Protein AF-A0A925GWL1-F1 (afdb_monomer_lite)

Sequence (137 aa):
IVIPLPPVVQLLWQMILLFAGGFLAVYLYNRRTKAAATLRAGAALGWMVGFFCFLIMLVLFTVSVVAMAAGDGLQASFREMIAMRGNAEVTQQLGAWLESPAGVASLLFLMLVTSFFMLTLLPAIGGALAAKVLEKD

Structure (mmCIF, N/CA/C/O backbone):
data_AF-A0A925GWL1-F1
#
_entry.id   AF-A0A925GWL1-F1
#
loop_
_atom_site.group_PDB
_atom_site.id
_atom_site.type_symbol
_atom_site.label_atom_id
_atom_site.label_alt_id
_atom_site.label_comp_id
_atom_site.label_asym_id
_atom_site.label_entity_id
_atom_site.label_seq_id
_atom_site.pdbx_PDB_ins_code
_atom_site.Cartn_x
_atom_site.Cartn_y
_atom_site.Cartn_z
_atom_site.occupancy
_atom_site.B_iso_or_equiv
_atom_site.auth_seq_id
_atom_site.auth_comp_id
_atom_site.auth_asym_id
_atom_site.auth_atom_id
_atom_site.pdbx_PDB_model_num
ATOM 1 N N . ILE A 1 1 ? -14.007 -2.580 -12.864 1.00 43.41 1 ILE A N 1
ATOM 2 C CA . ILE A 1 1 ? -14.665 -1.424 -13.519 1.00 43.41 1 ILE A CA 1
ATOM 3 C C . ILE A 1 1 ? -13.718 -0.246 -13.367 1.00 43.41 1 ILE A C 1
ATOM 5 O O . ILE A 1 1 ? -13.603 0.298 -12.276 1.00 43.41 1 ILE A O 1
ATOM 9 N N . VAL A 1 2 ? -12.941 0.047 -14.409 1.00 45.50 2 VAL A N 1
ATOM 10 C CA . VAL A 1 2 ? -12.049 1.210 -14.427 1.00 45.50 2 VAL A CA 1
ATOM 11 C C . VAL A 1 2 ? -12.900 2.361 -14.936 1.00 45.50 2 VAL A C 1
ATOM 13 O O . VAL A 1 2 ? -13.161 2.464 -16.129 1.00 45.50 2 VAL A O 1
ATOM 16 N N . ILE A 1 3 ? -13.447 3.151 -14.017 1.00 55.31 3 ILE A N 1
ATOM 17 C CA . ILE A 1 3 ? -14.094 4.408 -14.389 1.00 55.31 3 ILE A CA 1
ATOM 18 C C . ILE A 1 3 ? -12.952 5.321 -14.857 1.00 55.31 3 ILE A C 1
ATOM 20 O O . ILE A 1 3 ? -11.973 5.432 -14.113 1.00 55.31 3 ILE A O 1
ATOM 24 N N . PRO A 1 4 ? -13.017 5.927 -16.057 1.00 62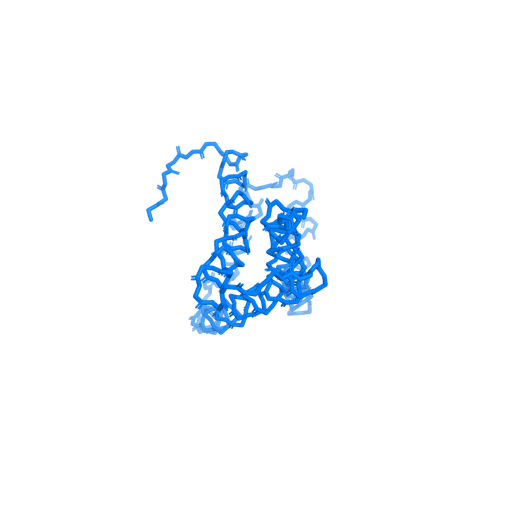.41 4 PRO A N 1
ATOM 25 C CA . PRO A 1 4 ? -11.991 6.845 -16.541 1.00 62.41 4 PRO A CA 1
ATOM 26 C C . PRO A 1 4 ? -12.075 8.149 -15.740 1.00 62.41 4 PRO A C 1
ATOM 28 O O . PRO A 1 4 ? -12.652 9.144 -16.166 1.00 62.41 4 PRO A O 1
ATOM 31 N N . LEU A 1 5 ? -11.568 8.101 -14.513 1.00 62.81 5 LEU A N 1
ATOM 32 C CA . LEU A 1 5 ? -11.439 9.233 -13.615 1.00 62.81 5 LEU A CA 1
ATOM 33 C C . LEU A 1 5 ? -10.034 9.824 -13.770 1.00 62.81 5 LEU A C 1
ATOM 35 O O . LEU A 1 5 ? -9.094 9.089 -14.084 1.00 62.81 5 LEU A O 1
ATOM 39 N N . PRO A 1 6 ? -9.862 11.131 -13.514 1.00 73.19 6 PRO A N 1
ATOM 40 C CA . PRO A 1 6 ? -8.540 11.735 -13.436 1.00 73.19 6 PRO A CA 1
ATOM 41 C C . PRO A 1 6 ? -7.630 10.906 -12.507 1.00 73.19 6 PRO A C 1
ATOM 43 O O . PRO A 1 6 ? -8.106 10.468 -11.454 1.00 73.19 6 PRO A O 1
ATOM 46 N N . PRO A 1 7 ? -6.335 10.709 -12.828 1.00 67.94 7 PRO A N 1
ATOM 47 C CA . PRO A 1 7 ? -5.435 9.824 -12.072 1.00 67.94 7 PRO A CA 1
ATOM 48 C C . PRO A 1 7 ? -5.401 10.113 -10.564 1.00 67.94 7 PRO A C 1
ATOM 50 O O . PRO A 1 7 ? -5.290 9.203 -9.744 1.00 67.94 7 PRO A O 1
ATOM 53 N N . VAL A 1 8 ? -5.565 11.387 -10.196 1.00 70.94 8 VAL A N 1
ATOM 54 C CA . VAL A 1 8 ? -5.658 11.850 -8.805 1.00 70.94 8 VAL A CA 1
ATOM 55 C C . VAL A 1 8 ? -6.901 11.293 -8.107 1.00 70.94 8 VAL A C 1
ATOM 57 O O . VAL A 1 8 ? -6.819 10.800 -6.987 1.00 70.94 8 VAL A O 1
ATOM 60 N N . VAL A 1 9 ? -8.055 11.314 -8.775 1.00 76.75 9 VAL A N 1
ATOM 61 C CA . VAL A 1 9 ? -9.320 10.814 -8.223 1.00 76.75 9 VAL A CA 1
ATOM 62 C C . VAL A 1 9 ? -9.285 9.291 -8.086 1.00 76.75 9 VAL A C 1
ATOM 64 O O . VAL A 1 9 ? -9.783 8.757 -7.099 1.00 76.75 9 VAL A O 1
ATOM 67 N N . GLN A 1 10 ? -8.643 8.585 -9.020 1.00 71.06 10 GLN A N 1
ATOM 68 C CA . GLN A 1 10 ? -8.461 7.134 -8.928 1.00 71.06 10 GLN A CA 1
ATOM 69 C C . GLN A 1 10 ? -7.587 6.738 -7.730 1.00 71.06 10 GLN A C 1
ATOM 71 O O . GLN A 1 10 ? -7.931 5.800 -7.009 1.00 71.06 10 GLN A O 1
ATOM 76 N N . LEU A 1 11 ? -6.492 7.468 -7.491 1.00 71.69 11 LEU A N 1
ATOM 77 C CA . LEU A 1 11 ? -5.627 7.248 -6.332 1.00 71.69 11 LEU A CA 1
ATOM 78 C C . LEU A 1 11 ? -6.399 7.467 -5.024 1.00 71.69 11 LEU A C 1
ATOM 80 O O . LEU A 1 11 ? -6.391 6.605 -4.147 1.00 71.69 11 LEU A O 1
ATOM 84 N N . LEU A 1 12 ? -7.124 8.585 -4.918 1.00 77.19 12 LEU A N 1
ATOM 85 C CA . LEU A 1 12 ? -7.941 8.899 -3.743 1.00 77.19 12 LEU A CA 1
ATOM 86 C C . LEU A 1 12 ? -9.022 7.841 -3.503 1.00 77.19 12 LEU A C 1
ATOM 88 O O . LEU A 1 12 ? -9.216 7.405 -2.372 1.00 77.19 12 LEU A O 1
ATOM 92 N N . TRP A 1 13 ? -9.683 7.372 -4.562 1.00 77.38 13 TRP A N 1
ATOM 93 C CA . TRP A 1 13 ? -10.694 6.322 -4.473 1.00 77.38 13 TRP A CA 1
ATOM 94 C C . TRP A 1 13 ? -10.123 5.003 -3.940 1.00 77.38 13 TRP A C 1
ATOM 96 O O . TRP A 1 13 ? -10.717 4.378 -3.061 1.00 77.38 13 TRP A O 1
ATOM 106 N N . GLN A 1 14 ? -8.947 4.592 -4.423 1.00 73.94 14 GLN A N 1
ATOM 107 C CA . GLN A 1 14 ? -8.261 3.398 -3.922 1.00 73.94 14 GLN A CA 1
ATOM 108 C C . GLN A 1 14 ? -7.888 3.542 -2.446 1.00 73.94 14 GLN A C 1
ATOM 110 O O . GLN A 1 14 ? -8.151 2.628 -1.665 1.00 73.94 14 GLN A O 1
ATOM 115 N N . MET A 1 15 ? -7.345 4.694 -2.043 1.00 74.31 15 MET A N 1
ATOM 116 C CA . MET A 1 15 ? -7.027 4.956 -0.638 1.00 74.31 15 MET A CA 1
ATOM 117 C C . MET A 1 15 ? -8.278 4.883 0.243 1.00 74.31 15 MET A C 1
ATOM 119 O O . MET A 1 15 ? -8.246 4.227 1.282 1.00 74.31 15 MET A O 1
ATOM 123 N N . ILE A 1 16 ? -9.395 5.479 -0.189 1.00 78.19 16 ILE A N 1
ATOM 124 C CA . ILE A 1 16 ? -10.671 5.431 0.538 1.00 78.19 16 ILE A CA 1
ATOM 125 C C . ILE A 1 16 ? -11.166 3.990 0.687 1.00 78.19 16 ILE A C 1
ATOM 127 O O . ILE A 1 16 ? -11.564 3.604 1.782 1.00 78.19 16 ILE A O 1
ATOM 131 N N . LEU A 1 17 ? -11.114 3.174 -0.370 1.00 77.75 17 LEU A N 1
ATOM 132 C CA . LEU A 1 17 ? -11.534 1.770 -0.305 1.00 77.75 17 LEU A CA 1
ATOM 133 C C . LEU A 1 17 ? -10.667 0.938 0.645 1.00 77.75 17 LEU A C 1
ATOM 135 O O . LEU A 1 17 ? -11.192 0.102 1.376 1.00 77.75 17 LEU A O 1
ATOM 139 N N . LEU A 1 18 ? -9.357 1.175 0.666 1.00 71.75 18 LEU A N 1
ATOM 140 C CA . LEU A 1 18 ? -8.423 0.514 1.581 1.00 71.75 18 LEU A CA 1
ATOM 141 C C . LEU A 1 18 ? -8.692 0.888 3.042 1.00 71.75 18 LEU A C 1
ATOM 143 O O . LEU A 1 18 ? -8.776 0.009 3.904 1.00 71.75 18 LEU A O 1
ATOM 147 N N . PHE A 1 19 ? -8.911 2.175 3.307 1.00 72.50 19 PHE A N 1
ATOM 148 C CA . PHE A 1 19 ? -9.349 2.658 4.616 1.00 72.50 19 PHE A CA 1
ATOM 149 C C . PHE A 1 19 ? -10.693 2.049 5.030 1.00 72.50 19 PHE A C 1
ATOM 151 O O . PHE A 1 19 ? -10.827 1.527 6.139 1.00 72.50 19 PHE A O 1
ATOM 158 N N . ALA A 1 20 ? -11.677 2.072 4.129 1.00 73.62 20 ALA A N 1
ATOM 159 C CA . ALA A 1 20 ? -13.006 1.525 4.361 1.00 73.62 20 ALA A CA 1
ATOM 160 C C . ALA A 1 20 ? -12.968 0.009 4.590 1.00 73.62 20 ALA A C 1
ATOM 162 O O . ALA A 1 20 ? -13.711 -0.486 5.428 1.00 73.62 20 ALA A O 1
ATOM 163 N N . GLY A 1 21 ? -12.083 -0.726 3.912 1.00 74.00 21 GLY A N 1
ATOM 164 C CA . GLY A 1 21 ? -11.900 -2.166 4.104 1.00 74.00 21 GLY A CA 1
ATOM 165 C C . GLY A 1 21 ? -11.438 -2.514 5.519 1.00 74.00 21 GLY A C 1
ATOM 166 O O . GLY A 1 21 ? -12.034 -3.376 6.166 1.00 74.00 21 GLY A O 1
ATOM 167 N N . GLY A 1 22 ? -10.436 -1.792 6.036 1.00 69.50 22 GLY A N 1
ATOM 168 C CA . GLY A 1 22 ? -9.996 -1.927 7.429 1.00 69.50 22 GLY A CA 1
ATOM 169 C C . GLY A 1 22 ? -11.097 -1.560 8.428 1.00 69.50 22 GLY A C 1
ATOM 170 O O . GLY A 1 22 ? -11.314 -2.273 9.410 1.00 69.50 22 GLY A O 1
ATOM 171 N N . PHE A 1 23 ? -11.853 -0.497 8.140 1.00 73.94 23 PHE A N 1
ATOM 172 C CA . PHE A 1 23 ? -12.961 -0.049 8.984 1.00 73.94 23 PHE A CA 1
ATOM 173 C C . PHE A 1 23 ? -14.114 -1.066 9.030 1.00 73.94 23 PHE A C 1
ATOM 175 O O . PHE A 1 23 ? -14.610 -1.420 10.102 1.00 73.94 23 PHE A O 1
ATOM 182 N N . LEU A 1 24 ? -14.527 -1.577 7.868 1.00 73.94 24 LEU A N 1
ATOM 183 C CA . LEU A 1 24 ? -15.638 -2.515 7.727 1.00 73.94 24 LEU A CA 1
ATOM 184 C C . LEU A 1 24 ? -15.334 -3.856 8.404 1.00 73.94 24 LEU A C 1
ATOM 186 O O . LEU A 1 24 ? -16.227 -4.455 9.004 1.00 73.94 24 LEU A O 1
ATOM 190 N N . ALA A 1 25 ? -14.081 -4.314 8.342 1.00 73.12 25 ALA A N 1
ATOM 191 C CA . ALA A 1 25 ? -13.647 -5.539 9.004 1.00 73.12 25 ALA A CA 1
ATOM 192 C C . ALA A 1 25 ? -13.844 -5.466 10.524 1.00 73.12 25 ALA A C 1
ATOM 194 O O . ALA A 1 25 ? -14.424 -6.374 11.122 1.00 73.12 25 ALA A O 1
ATOM 195 N N . VAL A 1 26 ? -13.434 -4.356 11.143 1.00 66.81 26 VAL A N 1
ATOM 196 C CA . VAL A 1 26 ? -13.613 -4.135 12.584 1.00 66.81 26 VAL A CA 1
ATOM 197 C C . VAL A 1 26 ? -15.082 -3.900 12.931 1.00 66.81 26 VAL A C 1
ATOM 199 O O . VAL A 1 26 ? -15.558 -4.448 13.922 1.00 66.81 26 VAL A O 1
ATOM 202 N N . TYR A 1 27 ? -15.838 -3.183 12.095 1.00 70.19 27 TYR A N 1
ATOM 203 C CA . TYR A 1 27 ? -17.285 -3.016 12.266 1.00 70.19 27 TYR A CA 1
ATOM 204 C C . TYR A 1 27 ? -18.037 -4.356 12.272 1.00 70.19 27 TYR A C 1
ATOM 206 O O . TYR A 1 27 ? -18.865 -4.611 13.150 1.00 70.19 27 TYR A O 1
ATOM 214 N N . LEU A 1 28 ? -17.732 -5.245 11.322 1.00 71.06 28 LEU A N 1
ATOM 215 C CA . LEU A 1 28 ? -18.328 -6.580 11.247 1.00 71.06 28 LEU A CA 1
ATOM 216 C C . LEU A 1 28 ? -17.893 -7.474 12.410 1.00 71.06 28 LEU A C 1
ATOM 218 O O . LEU A 1 28 ? -18.729 -8.216 12.929 1.00 71.06 28 LEU A O 1
ATOM 222 N N . TYR A 1 29 ? -16.629 -7.379 12.838 1.00 69.31 29 TYR A N 1
ATOM 223 C CA . TYR A 1 29 ? -16.134 -8.077 14.023 1.00 69.31 29 TYR A CA 1
ATOM 224 C C . TYR A 1 29 ? -16.933 -7.653 15.259 1.00 69.31 29 TYR A C 1
ATOM 226 O O . TYR A 1 29 ? -17.616 -8.483 15.852 1.00 69.31 29 TYR A O 1
ATOM 234 N N . ASN A 1 30 ? -16.988 -6.353 15.561 1.00 67.25 30 ASN A N 1
ATOM 235 C CA . ASN A 1 30 ? -17.715 -5.809 16.713 1.00 67.25 30 ASN A CA 1
ATOM 236 C C . ASN A 1 30 ? -19.207 -6.192 16.702 1.00 67.25 30 ASN A C 1
ATOM 238 O O . ASN A 1 30 ? -19.779 -6.571 17.726 1.00 67.25 30 ASN A O 1
ATOM 242 N N . ARG A 1 31 ? -19.844 -6.172 15.521 1.00 68.81 31 ARG A N 1
ATOM 243 C CA . ARG A 1 31 ? -21.249 -6.575 15.356 1.00 68.81 31 ARG A CA 1
ATOM 244 C C . ARG A 1 31 ? -21.489 -8.058 15.662 1.00 68.81 31 ARG A C 1
ATOM 246 O O . ARG A 1 31 ? -22.574 -8.404 16.125 1.00 68.81 31 ARG A O 1
ATOM 253 N N . ARG A 1 32 ? -20.522 -8.936 15.377 1.00 67.69 32 ARG A N 1
ATOM 254 C CA . ARG A 1 32 ? -20.639 -10.392 15.576 1.00 67.69 32 ARG A CA 1
ATOM 255 C C . ARG A 1 32 ? -20.289 -10.815 17.002 1.00 67.69 32 ARG A C 1
ATOM 257 O O . ARG A 1 32 ? -21.005 -11.645 17.553 1.00 67.69 32 ARG A O 1
ATOM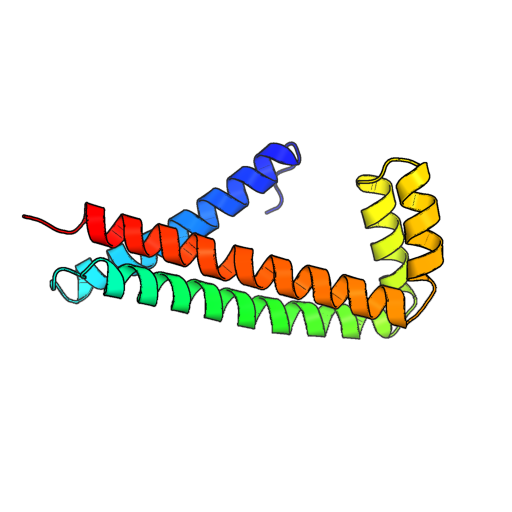 264 N N . THR A 1 33 ? -19.235 -10.263 17.598 1.00 64.75 33 THR A N 1
ATOM 265 C CA . THR A 1 33 ? -18.753 -10.668 18.933 1.00 64.75 33 THR A CA 1
ATOM 266 C C . THR A 1 33 ? -19.332 -9.848 20.083 1.00 64.75 33 THR A C 1
ATOM 268 O O . THR A 1 33 ? -19.219 -10.289 21.222 1.00 64.75 33 THR A O 1
ATOM 271 N N . LYS A 1 34 ? -19.971 -8.694 19.824 1.00 62.75 34 LYS A N 1
ATOM 272 C CA . LYS A 1 34 ? -20.521 -7.768 20.843 1.00 62.75 34 LYS A CA 1
ATOM 273 C C . LYS A 1 34 ? -19.513 -7.320 21.920 1.00 62.75 34 LYS A C 1
ATOM 275 O O . LYS A 1 34 ? -19.920 -6.756 22.931 1.00 62.75 34 LYS A O 1
ATOM 280 N N . ALA A 1 35 ? -18.222 -7.572 21.722 1.00 57.94 35 ALA A N 1
ATOM 281 C CA . ALA A 1 35 ? -17.159 -7.228 22.653 1.00 57.94 35 ALA A CA 1
ATOM 282 C C . ALA A 1 35 ? -16.432 -5.994 22.125 1.00 57.94 35 ALA A C 1
ATOM 284 O O . ALA A 1 35 ? -15.920 -6.046 21.008 1.00 57.94 35 ALA A O 1
ATOM 285 N N . ALA A 1 36 ? -16.385 -4.921 22.921 1.00 59.25 36 ALA A N 1
ATOM 286 C CA . ALA A 1 36 ? -15.711 -3.680 22.555 1.00 59.25 36 ALA A CA 1
ATOM 287 C C . ALA A 1 36 ? -14.255 -3.974 22.162 1.00 59.25 36 ALA A C 1
ATOM 289 O O . ALA A 1 36 ? -13.428 -4.379 22.983 1.00 59.25 36 ALA A O 1
ATOM 290 N N . ALA A 1 37 ? -13.959 -3.849 20.870 1.00 60.72 37 ALA A N 1
ATOM 291 C CA . ALA A 1 37 ? -12.615 -4.046 20.364 1.00 60.72 37 ALA A CA 1
ATOM 292 C C . ALA A 1 37 ? -11.740 -2.874 20.820 1.00 60.72 37 ALA A C 1
ATOM 294 O O . ALA A 1 37 ? -11.951 -1.744 20.392 1.00 60.72 37 ALA A O 1
ATOM 295 N N . THR A 1 38 ? -10.740 -3.154 21.658 1.00 73.81 38 THR A N 1
ATOM 296 C CA . THR A 1 38 ? -9.723 -2.163 22.033 1.00 73.81 38 THR A CA 1
ATOM 297 C C . THR A 1 38 ? -8.998 -1.638 20.793 1.00 73.81 38 THR A C 1
ATOM 299 O O . THR A 1 38 ? -8.845 -2.351 19.794 1.00 73.81 38 THR A O 1
ATOM 302 N N . LEU A 1 39 ? -8.473 -0.411 20.862 1.00 72.56 39 LEU A N 1
ATOM 303 C CA . LEU A 1 39 ? -7.755 0.234 19.753 1.00 72.56 39 LEU A CA 1
ATOM 304 C C . LEU A 1 39 ? -6.668 -0.664 19.127 1.00 72.56 39 LEU A C 1
ATOM 306 O O . LEU A 1 39 ? -6.534 -0.747 17.905 1.00 72.56 39 LEU A O 1
ATOM 310 N N . ARG A 1 40 ? -5.924 -1.397 19.969 1.00 74.50 40 ARG A N 1
ATOM 311 C CA . ARG A 1 40 ? -4.877 -2.341 19.546 1.00 74.50 40 ARG A CA 1
ATOM 312 C C . ARG A 1 40 ? -5.445 -3.559 18.813 1.00 74.50 40 ARG A C 1
ATOM 314 O O . ARG A 1 40 ? -4.840 -4.010 17.843 1.00 74.50 40 ARG A O 1
ATOM 321 N N . ALA A 1 41 ? -6.593 -4.080 19.247 1.00 75.88 41 ALA A N 1
ATOM 322 C CA . ALA A 1 41 ? -7.262 -5.194 18.581 1.00 75.88 41 ALA A CA 1
ATOM 323 C C . ALA A 1 41 ? -7.829 -4.777 17.213 1.00 75.88 41 ALA A C 1
ATOM 325 O O . ALA A 1 41 ? -7.674 -5.514 16.240 1.00 75.88 41 ALA A O 1
ATOM 326 N N . GLY A 1 42 ? -8.401 -3.571 17.106 1.00 75.88 42 GLY A N 1
ATOM 327 C CA . GLY A 1 42 ? -8.857 -3.006 15.831 1.00 75.88 42 GLY A CA 1
ATOM 328 C C . GLY A 1 42 ? -7.725 -2.796 14.826 1.00 75.88 42 GLY A C 1
ATOM 329 O O . GLY A 1 42 ? -7.850 -3.179 13.663 1.00 75.88 42 GLY A O 1
ATOM 330 N N . ALA A 1 43 ? -6.588 -2.261 15.281 1.00 77.44 43 ALA A N 1
ATOM 331 C CA . ALA A 1 43 ? -5.394 -2.100 14.452 1.00 77.44 43 ALA A CA 1
ATOM 332 C C . ALA A 1 43 ? -4.838 -3.449 13.959 1.00 77.44 43 ALA A C 1
ATOM 334 O O . ALA A 1 43 ? -4.505 -3.583 12.784 1.00 77.44 43 ALA A O 1
ATOM 335 N N . ALA A 1 44 ? -4.773 -4.458 14.836 1.00 80.56 44 ALA A N 1
ATOM 336 C CA . ALA A 1 44 ? -4.293 -5.795 14.485 1.00 80.56 44 ALA A CA 1
ATOM 337 C C . ALA A 1 44 ? -5.202 -6.486 13.454 1.00 80.56 44 ALA A C 1
ATOM 339 O O . ALA A 1 44 ? -4.706 -7.064 12.488 1.00 80.56 44 ALA A O 1
ATOM 340 N N . LEU A 1 45 ? -6.524 -6.377 13.620 1.00 81.06 45 LEU A N 1
ATOM 341 C CA . LEU A 1 45 ? -7.500 -6.894 12.657 1.00 81.06 45 LEU A CA 1
ATOM 342 C C . LEU A 1 45 ? -7.386 -6.188 11.301 1.00 81.06 45 LEU A C 1
AT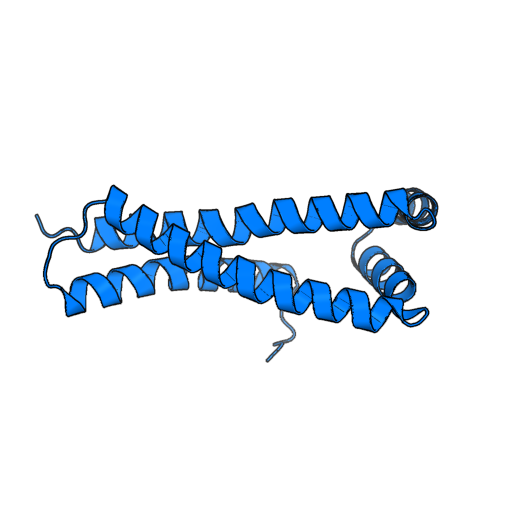OM 344 O O . LEU A 1 45 ? -7.338 -6.853 10.267 1.00 81.06 45 LEU A O 1
ATOM 348 N N . GLY A 1 46 ? -7.283 -4.855 11.298 1.00 78.94 46 GLY A N 1
ATOM 349 C CA . GLY A 1 46 ? -7.061 -4.077 10.080 1.00 78.94 46 GLY A CA 1
ATOM 350 C C . GLY A 1 46 ? -5.762 -4.466 9.368 1.00 78.94 46 GLY A C 1
ATOM 351 O O . GLY A 1 46 ? -5.759 -4.676 8.156 1.00 78.94 46 GLY A O 1
ATOM 352 N N . TRP A 1 47 ? -4.675 -4.649 10.122 1.00 80.06 47 TRP A N 1
ATOM 353 C CA . TRP A 1 47 ? -3.385 -5.090 9.589 1.00 80.06 47 TRP A CA 1
ATOM 354 C C . TRP A 1 47 ? -3.450 -6.494 8.978 1.00 80.06 47 TRP A C 1
ATOM 356 O O . TRP A 1 47 ? -2.930 -6.696 7.885 1.00 80.06 47 TRP A O 1
ATOM 366 N N . MET A 1 48 ? -4.131 -7.448 9.626 1.00 82.25 48 MET A N 1
ATOM 367 C CA . MET A 1 48 ? -4.326 -8.798 9.081 1.00 82.25 48 MET A CA 1
ATOM 368 C C . MET A 1 48 ? -5.079 -8.766 7.749 1.00 82.25 48 MET A C 1
ATOM 370 O O . MET A 1 48 ? -4.658 -9.416 6.795 1.00 82.25 48 MET A O 1
ATOM 374 N N . VAL A 1 49 ? -6.154 -7.978 7.653 1.00 83.88 49 VAL A N 1
ATOM 375 C CA . VAL A 1 49 ? -6.897 -7.800 6.394 1.00 83.88 49 VAL A CA 1
ATOM 376 C C . VAL A 1 49 ? -5.996 -7.209 5.312 1.00 83.88 49 VAL A C 1
ATOM 378 O O . VAL A 1 49 ? -5.945 -7.738 4.203 1.00 83.88 49 VAL A O 1
ATOM 381 N N . GLY A 1 50 ? -5.238 -6.162 5.642 1.00 81.75 50 GLY A N 1
ATOM 382 C CA . GLY A 1 50 ? -4.268 -5.566 4.725 1.00 81.75 50 GLY A CA 1
ATOM 383 C C . GLY A 1 50 ? -3.191 -6.552 4.262 1.00 81.75 50 GLY A C 1
ATOM 384 O O . GLY A 1 50 ? -2.870 -6.616 3.076 1.00 81.75 50 GLY A O 1
ATOM 385 N N . PHE A 1 51 ? -2.689 -7.384 5.174 1.00 86.75 51 PHE A N 1
ATOM 386 C CA . PHE A 1 51 ? -1.694 -8.414 4.890 1.00 86.75 51 PHE A CA 1
ATOM 387 C C . PHE A 1 51 ? -2.231 -9.509 3.961 1.00 86.75 51 PHE A C 1
ATOM 389 O O . PHE A 1 51 ? -1.566 -9.861 2.990 1.00 86.75 51 PHE A O 1
ATOM 396 N N . PHE A 1 52 ? -3.450 -10.010 4.187 1.00 86.38 52 PHE A N 1
ATOM 397 C CA . PHE A 1 52 ? -4.070 -10.985 3.283 1.00 86.38 52 PHE A CA 1
ATOM 398 C C . PHE A 1 52 ? -4.334 -10.397 1.893 1.00 86.38 52 PHE A C 1
ATOM 400 O O . PHE A 1 52 ? -4.049 -11.053 0.892 1.00 86.38 52 PHE A O 1
ATOM 407 N N . CYS A 1 53 ? -4.807 -9.151 1.812 1.00 83.00 53 CYS A N 1
ATOM 408 C CA . CYS A 1 53 ? -4.950 -8.443 0.539 1.00 83.00 53 CYS A CA 1
ATOM 409 C C . CYS A 1 53 ? -3.607 -8.314 -0.192 1.00 83.00 53 CYS A C 1
ATOM 411 O O . CYS A 1 53 ? -3.540 -8.560 -1.397 1.00 83.00 53 CYS A O 1
ATOM 413 N N . PHE A 1 54 ? -2.537 -7.977 0.535 1.00 87.69 54 PHE A N 1
ATOM 414 C CA . PHE A 1 54 ? -1.187 -7.929 -0.018 1.00 87.69 54 PHE A CA 1
ATOM 415 C C . PHE A 1 54 ? -0.734 -9.296 -0.533 1.00 87.69 54 PHE A C 1
ATOM 417 O O . PHE A 1 54 ? -0.245 -9.368 -1.652 1.00 87.69 54 PHE A O 1
ATOM 424 N N . LEU A 1 55 ? -0.931 -10.381 0.222 1.00 89.75 55 LEU A N 1
ATOM 425 C CA . LEU A 1 55 ? -0.550 -11.728 -0.218 1.00 89.75 55 LEU A CA 1
ATOM 426 C C . LEU A 1 55 ? -1.288 -12.161 -1.488 1.00 89.75 55 LEU A C 1
ATOM 428 O O . LEU A 1 55 ? -0.671 -12.708 -2.399 1.00 89.75 55 LEU A O 1
ATOM 432 N N . ILE A 1 56 ? -2.592 -11.893 -1.578 1.00 88.25 56 ILE A N 1
ATOM 433 C CA . ILE A 1 56 ? -3.376 -12.206 -2.780 1.00 88.25 56 ILE A CA 1
ATOM 434 C C . ILE A 1 56 ? -2.851 -11.398 -3.972 1.00 88.25 56 ILE A C 1
ATOM 436 O O . ILE A 1 56 ? -2.598 -11.967 -5.033 1.00 88.25 56 ILE A O 1
ATOM 440 N N . MET A 1 57 ? -2.634 -10.089 -3.798 1.00 85.69 57 MET A N 1
ATOM 441 C CA . MET A 1 57 ? -2.046 -9.254 -4.849 1.00 85.69 57 MET A CA 1
ATOM 442 C C . MET A 1 57 ? -0.645 -9.712 -5.238 1.00 85.69 57 MET A C 1
ATOM 444 O O . MET A 1 57 ? -0.342 -9.728 -6.423 1.00 85.69 57 MET A O 1
ATOM 448 N N . LEU A 1 58 ? 0.190 -10.101 -4.275 1.00 89.06 58 LEU A N 1
ATOM 449 C CA . LEU A 1 58 ? 1.545 -10.584 -4.508 1.00 89.06 58 LEU A CA 1
ATOM 450 C C . LEU A 1 58 ? 1.529 -11.804 -5.423 1.00 89.06 58 LEU A C 1
ATOM 452 O O . LEU A 1 58 ? 2.229 -11.819 -6.428 1.00 89.06 58 LEU A O 1
ATOM 456 N N . VAL A 1 59 ? 0.689 -12.795 -5.117 1.00 92.19 59 VAL A N 1
ATOM 457 C CA . VAL A 1 59 ? 0.563 -14.004 -5.939 1.00 92.19 59 VAL A CA 1
ATOM 458 C C . VAL A 1 59 ? 0.095 -13.652 -7.351 1.00 92.19 59 VAL A C 1
ATOM 460 O O . VAL A 1 59 ? 0.719 -14.077 -8.321 1.00 92.19 59 VAL A O 1
ATOM 463 N N . LEU A 1 60 ? -0.957 -12.839 -7.488 1.00 90.38 60 LEU A N 1
ATOM 464 C CA . LEU A 1 60 ? -1.464 -12.416 -8.800 1.00 90.38 60 LEU A CA 1
ATOM 465 C C . LEU A 1 60 ? -0.425 -11.611 -9.591 1.00 90.38 60 LEU A C 1
ATOM 467 O O . LEU A 1 60 ? -0.287 -11.792 -10.802 1.00 90.38 60 LEU A O 1
ATOM 471 N N . PHE A 1 61 ? 0.327 -10.749 -8.911 1.00 87.81 61 PHE A N 1
ATOM 472 C CA . PHE A 1 61 ? 1.398 -9.951 -9.491 1.00 87.81 61 PHE A CA 1
ATOM 473 C C . PHE A 1 61 ? 2.538 -10.837 -9.984 1.00 87.81 61 PHE A C 1
ATOM 475 O O . PHE A 1 61 ? 2.940 -10.716 -11.136 1.00 87.81 61 PHE A O 1
ATOM 482 N N . THR A 1 62 ? 3.013 -11.776 -9.163 1.00 88.31 62 THR A N 1
ATOM 483 C CA . THR A 1 62 ? 4.048 -12.735 -9.557 1.00 88.31 62 THR A CA 1
ATOM 484 C C . THR A 1 62 ? 3.604 -13.560 -10.760 1.00 88.31 62 THR A C 1
ATOM 486 O O . THR A 1 62 ? 4.363 -13.676 -11.717 1.00 88.31 62 THR A O 1
ATOM 489 N N . VAL A 1 63 ? 2.369 -14.074 -10.765 1.00 89.81 63 VAL A N 1
ATOM 490 C CA . VAL A 1 63 ? 1.816 -14.806 -11.918 1.00 89.81 63 VAL A CA 1
ATOM 491 C C . VAL A 1 63 ? 1.790 -13.927 -13.170 1.00 89.81 63 VAL A C 1
ATOM 493 O O . VAL A 1 63 ? 2.197 -14.380 -14.236 1.00 89.81 63 VAL A O 1
ATOM 496 N N . SER A 1 64 ? 1.376 -12.663 -13.045 1.00 85.31 64 SER A N 1
ATOM 497 C CA . SER A 1 64 ? 1.340 -11.713 -14.165 1.00 85.31 64 SER A CA 1
ATOM 498 C C . SER A 1 64 ? 2.739 -11.426 -14.712 1.00 85.31 64 SER A C 1
ATOM 500 O O . SER A 1 64 ? 2.952 -11.492 -15.918 1.00 85.31 64 SER A O 1
ATOM 502 N N . VAL A 1 65 ? 3.717 -11.176 -13.837 1.00 84.38 65 VAL A N 1
ATOM 503 C CA . VAL A 1 65 ? 5.112 -10.932 -14.230 1.00 84.38 65 VAL A CA 1
ATOM 504 C C . VAL A 1 65 ? 5.703 -12.154 -14.927 1.00 84.38 65 VAL A C 1
ATOM 506 O O . VAL A 1 65 ? 6.322 -12.001 -15.973 1.00 84.38 65 VAL A O 1
ATOM 509 N N . VAL A 1 66 ? 5.483 -13.362 -14.401 1.00 86.56 66 VAL A N 1
ATOM 510 C CA . VAL A 1 66 ? 5.957 -14.607 -15.028 1.00 86.56 66 VAL A CA 1
ATOM 511 C C . VAL A 1 66 ? 5.299 -14.822 -16.392 1.00 86.56 66 VAL A C 1
ATOM 513 O O . VAL A 1 66 ? 5.991 -15.148 -17.354 1.00 86.56 66 VAL A O 1
ATOM 516 N N . ALA A 1 67 ? 3.989 -14.586 -16.507 1.00 85.50 67 ALA A N 1
ATOM 517 C CA . ALA A 1 67 ? 3.275 -14.684 -17.778 1.00 85.50 67 ALA A CA 1
ATOM 518 C C . ALA A 1 67 ? 3.805 -13.685 -18.822 1.00 85.50 67 ALA A C 1
ATOM 520 O O . ALA A 1 67 ? 3.909 -14.020 -19.998 1.00 85.50 67 ALA A O 1
ATOM 521 N N . MET A 1 68 ? 4.180 -12.476 -18.396 1.00 82.12 68 MET A N 1
ATOM 522 C CA . MET A 1 68 ? 4.742 -11.442 -19.271 1.00 82.12 68 MET A CA 1
ATOM 523 C C . MET A 1 68 ? 6.215 -11.672 -19.609 1.00 82.12 68 MET A C 1
ATOM 525 O O . MET A 1 68 ? 6.637 -11.315 -20.704 1.00 82.12 68 MET A O 1
ATOM 529 N N . ALA A 1 69 ? 6.987 -12.262 -18.694 1.00 75.94 69 ALA A N 1
ATOM 530 C CA . ALA A 1 69 ? 8.396 -12.603 -18.890 1.00 75.94 69 ALA A CA 1
ATOM 531 C C . ALA A 1 69 ? 8.600 -13.763 -19.877 1.00 75.94 69 ALA A C 1
ATOM 533 O O . ALA A 1 69 ? 9.695 -13.931 -20.402 1.00 75.94 69 ALA A O 1
ATOM 534 N N . ALA A 1 70 ? 7.553 -14.546 -20.159 1.00 73.25 70 ALA A N 1
ATOM 535 C CA . ALA A 1 70 ? 7.565 -15.550 -21.221 1.00 73.25 70 ALA A CA 1
ATOM 536 C C . ALA A 1 70 ? 7.617 -14.940 -22.646 1.00 73.25 70 ALA A C 1
ATOM 538 O O . ALA A 1 70 ? 7.756 -15.684 -23.614 1.00 73.25 70 ALA A O 1
ATOM 539 N N . GLY A 1 71 ? 7.531 -13.608 -22.784 1.00 68.81 71 GLY A N 1
ATOM 540 C CA . GLY A 1 71 ? 7.758 -12.861 -24.028 1.00 68.81 71 GLY A CA 1
ATOM 541 C C . GLY A 1 71 ? 8.354 -11.467 -23.766 1.00 68.81 71 GLY A C 1
ATOM 542 O O . GLY A 1 71 ? 8.857 -11.197 -22.679 1.00 68.81 71 GLY A O 1
ATOM 543 N N . ASP A 1 72 ? 8.250 -10.544 -24.729 1.00 67.69 72 ASP A N 1
ATOM 544 C CA . ASP A 1 72 ? 8.778 -9.164 -24.603 1.00 67.69 72 ASP A CA 1
ATOM 545 C C . ASP A 1 72 ? 7.839 -8.196 -23.843 1.00 67.69 72 ASP A C 1
ATOM 547 O O . ASP A 1 72 ? 8.111 -6.999 -23.703 1.00 67.69 72 ASP A O 1
ATOM 551 N N . GLY A 1 73 ? 6.711 -8.701 -23.331 1.00 71.69 73 GLY A N 1
ATOM 552 C CA . GLY A 1 73 ? 5.636 -7.886 -22.759 1.00 71.69 73 GLY A CA 1
ATOM 553 C C . GLY A 1 73 ? 6.040 -7.110 -21.504 1.00 71.69 73 GLY A C 1
ATOM 554 O O . GLY A 1 73 ? 5.569 -5.994 -21.295 1.00 71.69 73 GLY A O 1
ATOM 555 N N . LEU A 1 74 ? 6.945 -7.657 -20.685 1.00 71.12 74 LEU A N 1
ATOM 556 C CA . LEU A 1 74 ? 7.363 -7.014 -19.436 1.00 71.12 74 LEU A CA 1
ATOM 557 C C . LEU A 1 74 ? 8.084 -5.681 -19.690 1.00 71.12 74 LEU A C 1
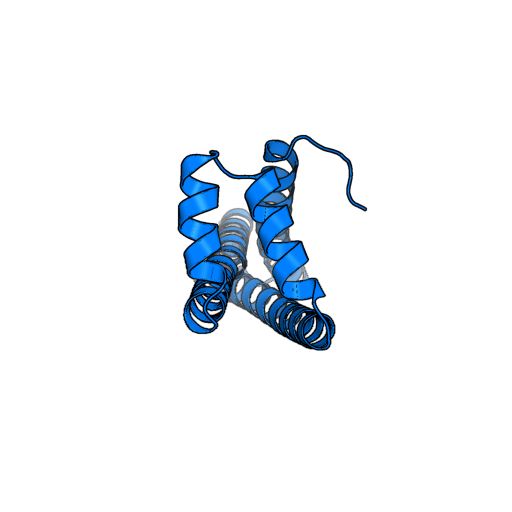ATOM 559 O O . LEU A 1 74 ? 7.750 -4.668 -19.076 1.00 71.12 74 LEU A O 1
ATOM 563 N N . GLN A 1 75 ? 9.037 -5.659 -20.625 1.00 68.25 75 GLN A N 1
ATOM 564 C CA . GLN A 1 75 ? 9.792 -4.446 -20.956 1.00 68.25 75 GLN A CA 1
ATOM 565 C C . GLN A 1 75 ? 8.910 -3.398 -21.644 1.00 68.25 75 GLN A C 1
ATOM 567 O O . GLN A 1 75 ? 9.014 -2.209 -21.331 1.00 68.25 75 GLN A O 1
ATOM 572 N N . ALA A 1 76 ? 8.013 -3.829 -22.538 1.00 72.56 76 ALA A N 1
ATOM 573 C CA . ALA A 1 76 ? 7.063 -2.945 -23.209 1.00 72.56 76 ALA A CA 1
ATOM 574 C C . ALA A 1 76 ? 6.142 -2.234 -22.204 1.00 72.56 76 ALA A C 1
ATOM 576 O O . ALA A 1 76 ? 6.004 -1.012 -22.250 1.00 72.56 76 ALA A O 1
ATOM 577 N N . SER A 1 77 ? 5.592 -2.967 -21.232 1.00 74.19 77 SER A N 1
ATOM 578 C CA . SER A 1 77 ? 4.720 -2.384 -20.208 1.00 74.19 77 SER A CA 1
ATOM 579 C C . SER A 1 77 ? 5.449 -1.442 -19.251 1.00 74.19 77 SER A C 1
ATOM 581 O O . SER A 1 77 ? 4.874 -0.434 -18.842 1.00 74.19 77 SER A O 1
ATOM 583 N N . PHE A 1 78 ? 6.717 -1.706 -18.915 1.00 70.44 78 PHE A N 1
ATOM 584 C CA . PHE A 1 78 ? 7.511 -0.752 -18.133 1.00 70.44 78 PHE A CA 1
ATOM 585 C C . PHE A 1 78 ? 7.787 0.538 -18.907 1.00 70.44 78 PHE A C 1
ATOM 587 O O . PHE A 1 78 ? 7.614 1.623 -18.352 1.00 70.44 78 PHE A O 1
ATOM 594 N N . ARG A 1 79 ? 8.156 0.442 -20.192 1.00 70.19 79 ARG A N 1
ATOM 595 C CA . ARG A 1 79 ? 8.354 1.621 -21.054 1.00 70.19 79 ARG A CA 1
ATOM 596 C C . ARG A 1 79 ? 7.081 2.455 -21.155 1.00 70.19 79 ARG A C 1
ATOM 598 O O . ARG A 1 79 ? 7.142 3.672 -21.003 1.00 70.19 79 ARG A O 1
ATOM 605 N N . GLU A 1 80 ? 5.935 1.810 -21.344 1.00 73.38 80 GLU A N 1
ATOM 606 C CA . GLU A 1 80 ? 4.638 2.480 -21.414 1.00 73.38 80 GLU A CA 1
ATOM 607 C C . GLU A 1 80 ? 4.273 3.164 -20.086 1.00 73.38 80 GLU A C 1
ATOM 609 O O . GLU A 1 80 ? 3.873 4.328 -20.067 1.00 73.38 80 GLU A O 1
ATOM 614 N N . MET A 1 81 ? 4.501 2.494 -18.953 1.00 69.69 81 MET A N 1
ATOM 615 C CA . MET A 1 81 ? 4.237 3.056 -17.626 1.00 69.69 81 MET A CA 1
ATOM 616 C C . MET A 1 81 ? 5.072 4.311 -17.342 1.00 69.69 81 MET A C 1
ATOM 618 O O . MET A 1 81 ? 4.571 5.258 -16.731 1.00 69.69 81 MET A O 1
ATOM 622 N N . ILE A 1 82 ? 6.328 4.334 -17.790 1.00 66.81 82 ILE A N 1
ATOM 623 C CA . ILE A 1 82 ? 7.223 5.487 -17.637 1.00 66.81 82 ILE A CA 1
ATOM 624 C C . ILE A 1 82 ? 6.826 6.599 -18.604 1.00 66.81 82 ILE A C 1
ATOM 626 O O . ILE A 1 82 ? 6.741 7.750 -18.186 1.00 66.81 82 ILE A O 1
ATOM 630 N N . ALA A 1 83 ? 6.501 6.269 -19.856 1.00 67.56 83 ALA A N 1
ATOM 631 C CA . ALA A 1 83 ? 6.042 7.240 -20.848 1.00 67.56 83 ALA A CA 1
ATOM 632 C C . ALA A 1 83 ? 4.759 7.967 -20.410 1.00 67.56 83 ALA A C 1
ATOM 634 O O . ALA A 1 83 ? 4.605 9.156 -20.671 1.00 67.56 83 ALA A O 1
ATOM 635 N N . MET A 1 84 ? 3.861 7.286 -19.690 1.00 64.12 84 MET A N 1
ATOM 636 C CA . MET A 1 84 ? 2.648 7.904 -19.143 1.00 64.12 84 MET A CA 1
ATOM 637 C C . MET A 1 84 ? 2.887 8.769 -17.891 1.00 64.12 84 MET A C 1
ATOM 639 O O . MET A 1 84 ? 1.990 9.518 -17.502 1.00 64.12 84 MET A O 1
ATOM 643 N N . ARG A 1 85 ? 4.035 8.644 -17.208 1.00 60.84 85 ARG A N 1
ATOM 644 C CA . ARG A 1 85 ? 4.255 9.222 -15.864 1.00 60.84 85 ARG A CA 1
ATOM 645 C C . ARG A 1 85 ? 5.495 10.113 -15.727 1.00 60.84 85 ARG A C 1
ATOM 647 O O . ARG A 1 85 ? 5.619 10.787 -14.707 1.00 60.84 85 ARG A O 1
ATOM 654 N N . GLY A 1 86 ? 6.414 10.108 -16.689 1.00 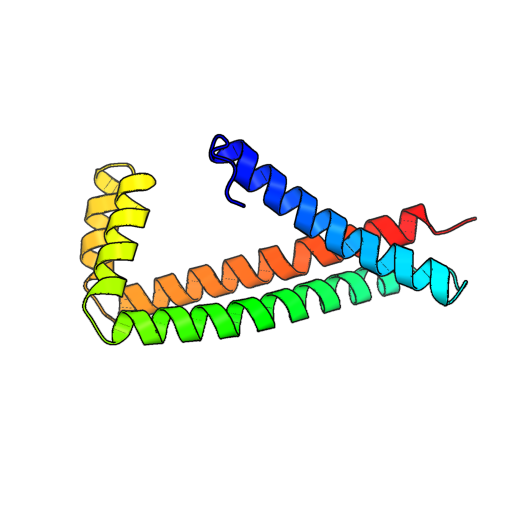56.94 86 GLY A N 1
ATOM 655 C CA . GLY A 1 86 ? 7.734 10.727 -16.565 1.00 56.94 86 GLY A CA 1
ATOM 656 C C . GLY A 1 86 ? 7.895 12.071 -17.279 1.00 56.94 86 GLY A C 1
ATOM 657 O O . GLY A 1 86 ? 7.412 12.269 -18.390 1.00 56.94 86 GLY A O 1
ATOM 658 N N . ASN A 1 87 ? 8.680 12.968 -16.671 1.00 61.88 87 ASN A N 1
ATOM 659 C CA . ASN A 1 87 ? 9.421 13.994 -17.413 1.00 61.88 87 ASN A CA 1
ATOM 660 C C . ASN A 1 87 ? 10.411 13.296 -18.366 1.00 61.88 87 ASN A C 1
ATOM 662 O O . ASN A 1 87 ? 10.996 12.269 -18.004 1.00 61.88 87 ASN A O 1
ATOM 666 N N . ALA A 1 88 ? 10.631 13.845 -19.563 1.00 60.38 88 ALA A N 1
ATOM 667 C CA . ALA A 1 88 ? 11.469 13.227 -20.602 1.00 60.38 88 ALA A CA 1
ATOM 668 C C . ALA A 1 88 ? 12.877 12.823 -20.105 1.00 60.38 88 ALA A C 1
ATOM 670 O O . ALA A 1 88 ? 13.392 11.769 -20.474 1.00 60.38 88 ALA A O 1
ATOM 671 N N . GLU A 1 89 ? 13.455 13.606 -19.194 1.00 62.41 89 GLU A N 1
ATOM 672 C CA . GLU A 1 89 ? 14.786 13.374 -18.621 1.00 62.41 89 GLU A CA 1
ATOM 673 C C . GLU A 1 89 ? 14.834 12.196 -17.631 1.00 62.41 89 GLU A C 1
ATOM 675 O O . GLU A 1 89 ? 15.720 11.344 -17.704 1.00 62.41 89 GLU A O 1
ATOM 680 N N . VAL A 1 90 ? 13.815 12.067 -16.775 1.00 64.69 90 VAL A N 1
ATOM 681 C CA . VAL A 1 90 ? 13.658 10.923 -15.856 1.00 64.69 90 VAL A CA 1
ATOM 682 C C . VAL A 1 90 ? 13.406 9.633 -16.644 1.00 64.69 90 VAL A C 1
ATOM 684 O O . VAL A 1 90 ? 13.851 8.555 -16.256 1.00 64.69 90 VAL A O 1
ATOM 687 N N . THR A 1 91 ? 12.739 9.749 -17.793 1.00 66.38 91 THR A N 1
ATOM 688 C CA . THR A 1 91 ? 12.392 8.623 -18.668 1.00 66.38 91 THR A CA 1
ATOM 689 C C . THR A 1 91 ? 13.623 8.020 -19.346 1.00 66.38 91 THR A C 1
ATOM 691 O O . THR A 1 91 ? 13.743 6.798 -19.411 1.00 66.38 91 THR A O 1
ATOM 694 N N . GLN A 1 92 ? 14.570 8.849 -19.798 1.00 68.12 92 GLN A N 1
ATOM 695 C CA . GLN A 1 92 ? 15.826 8.370 -20.390 1.00 68.12 92 GLN A CA 1
ATOM 696 C C . GLN A 1 92 ? 16.741 7.699 -19.361 1.00 68.12 92 GLN A C 1
ATOM 698 O O . GLN A 1 92 ? 17.271 6.620 -19.630 1.00 68.12 92 GLN A O 1
ATOM 703 N N . GLN A 1 93 ? 16.895 8.297 -18.177 1.00 69.38 93 GLN A N 1
ATOM 704 C CA . GLN A 1 93 ? 17.764 7.750 -17.130 1.00 69.38 93 GLN A CA 1
ATOM 705 C C . GLN A 1 93 ? 17.219 6.434 -16.557 1.00 69.38 93 GLN A C 1
ATOM 707 O O . GLN A 1 93 ? 17.968 5.469 -16.403 1.00 69.38 93 GLN A O 1
ATOM 712 N N . LEU A 1 94 ? 15.908 6.359 -16.301 1.00 70.44 94 LEU A N 1
ATOM 713 C CA . LEU A 1 94 ? 15.269 5.117 -15.859 1.00 70.44 94 LEU A CA 1
ATOM 714 C C . LEU A 1 94 ? 15.230 4.066 -16.971 1.00 70.44 94 LEU A C 1
ATOM 716 O O . LEU A 1 94 ? 15.394 2.885 -16.683 1.00 70.44 94 LEU A O 1
ATOM 720 N N . GLY A 1 95 ? 15.059 4.477 -18.231 1.00 70.44 95 GLY A N 1
ATOM 721 C CA . GLY A 1 95 ? 15.032 3.574 -19.381 1.00 70.44 95 GLY A CA 1
ATOM 722 C C . GLY A 1 95 ? 16.316 2.757 -19.520 1.00 70.44 95 GLY A C 1
ATOM 723 O O . GLY A 1 95 ? 16.246 1.534 -19.579 1.00 70.44 95 GLY A O 1
ATOM 724 N N . ALA A 1 96 ? 17.482 3.410 -19.479 1.00 72.94 96 ALA A N 1
ATOM 725 C CA . ALA A 1 96 ? 18.775 2.726 -19.580 1.00 72.94 96 ALA A CA 1
ATOM 726 C C . ALA A 1 96 ? 19.043 1.785 -18.390 1.00 72.94 96 ALA A C 1
ATOM 728 O O . ALA A 1 96 ? 19.611 0.706 -18.546 1.00 72.94 96 ALA A O 1
ATOM 729 N N . TRP A 1 97 ? 18.604 2.163 -17.187 1.00 71.56 97 TRP A N 1
ATOM 730 C CA . TRP A 1 97 ? 18.757 1.323 -16.000 1.00 71.56 97 TRP A CA 1
ATOM 731 C C . TRP A 1 97 ? 17.835 0.092 -16.029 1.00 71.56 97 TRP A C 1
ATOM 733 O O . TRP A 1 97 ? 18.236 -0.990 -15.594 1.00 71.56 97 TRP A O 1
ATOM 743 N N . LEU A 1 98 ? 16.637 0.219 -16.607 1.00 73.38 98 LEU A N 1
ATOM 744 C CA . LEU A 1 98 ? 15.655 -0.862 -16.755 1.00 73.38 98 LEU A CA 1
ATOM 745 C C . LEU A 1 98 ? 15.950 -1.841 -17.892 1.00 73.38 98 LEU A C 1
ATOM 747 O O . LEU A 1 98 ? 15.336 -2.902 -17.948 1.00 73.38 98 LEU A O 1
ATOM 751 N N . GLU A 1 99 ? 16.903 -1.534 -18.768 1.00 76.88 99 GLU A N 1
ATOM 752 C CA . GLU A 1 99 ? 17.445 -2.522 -19.709 1.00 76.88 99 GLU A CA 1
ATOM 753 C C . GLU A 1 99 ? 18.321 -3.564 -18.992 1.00 76.88 99 GLU A C 1
ATOM 755 O O . GLU A 1 99 ? 18.528 -4.665 -19.502 1.00 76.88 99 GLU A O 1
ATOM 760 N N . SER A 1 100 ? 18.786 -3.264 -17.772 1.00 80.94 100 SER A N 1
ATOM 761 C CA . SER A 1 100 ? 19.521 -4.222 -16.949 1.00 80.94 100 SER A CA 1
ATOM 762 C C . SER A 1 100 ? 18.578 -5.121 -16.124 1.00 80.94 100 SER A C 1
ATOM 764 O O . SER A 1 100 ? 17.643 -4.622 -15.487 1.00 80.94 100 SER A O 1
ATOM 766 N N . PRO A 1 101 ? 18.847 -6.440 -16.017 1.00 78.25 101 PRO A N 1
ATOM 767 C CA . PRO A 1 101 ? 18.067 -7.342 -15.160 1.00 78.25 101 PRO A CA 1
ATOM 768 C C . PRO A 1 101 ? 18.038 -6.906 -13.688 1.00 78.25 101 PRO A C 1
ATOM 770 O O . PRO A 1 101 ? 17.027 -7.057 -13.003 1.00 78.25 101 PRO A O 1
ATOM 773 N N . ALA A 1 102 ? 19.140 -6.323 -13.207 1.00 83.94 102 ALA A N 1
ATOM 774 C CA . ALA A 1 102 ? 19.249 -5.799 -11.850 1.00 83.94 102 ALA A CA 1
ATOM 775 C C . ALA A 1 102 ? 18.359 -4.563 -11.623 1.00 83.94 102 ALA A C 1
ATOM 777 O O . ALA A 1 102 ? 17.750 -4.434 -10.558 1.00 83.94 102 ALA A O 1
ATOM 778 N N . GLY A 1 103 ? 18.240 -3.674 -12.615 1.00 82.62 103 GLY A N 1
ATOM 779 C CA . GLY A 1 103 ? 17.356 -2.507 -12.558 1.00 82.62 103 GLY A CA 1
ATOM 780 C C . GLY A 1 103 ? 15.881 -2.900 -12.515 1.00 82.62 103 GLY A C 1
ATOM 781 O O . GLY A 1 103 ? 15.130 -2.411 -11.674 1.00 82.62 103 GLY A O 1
ATOM 782 N N . VAL A 1 104 ? 15.473 -3.872 -13.338 1.00 80.50 104 VAL A N 1
ATOM 783 C CA . VAL A 1 104 ? 14.102 -4.412 -13.291 1.00 80.50 104 VAL A CA 1
ATOM 784 C C . VAL A 1 104 ? 13.820 -5.067 -11.938 1.00 80.50 104 VAL A C 1
ATOM 786 O O . VAL A 1 104 ? 12.799 -4.779 -11.317 1.00 80.50 104 VAL A O 1
ATOM 789 N N . ALA A 1 105 ? 14.733 -5.903 -11.434 1.00 84.88 105 ALA A N 1
ATOM 790 C CA . ALA A 1 105 ? 14.559 -6.582 -10.150 1.00 84.88 105 ALA A CA 1
ATOM 791 C C . ALA A 1 105 ? 14.447 -5.603 -8.968 1.00 84.88 105 ALA A C 1
ATOM 793 O O . ALA A 1 105 ? 13.596 -5.772 -8.095 1.00 84.88 105 ALA A O 1
ATOM 794 N N . SER A 1 106 ? 15.276 -4.561 -8.944 1.00 85.69 106 SER A N 1
ATOM 795 C CA . SER A 1 106 ? 15.251 -3.546 -7.885 1.00 85.69 106 SER A CA 1
ATOM 796 C C . SER A 1 106 ? 14.010 -2.653 -7.950 1.00 85.69 106 SER A C 1
ATOM 798 O O . SER A 1 106 ? 13.444 -2.340 -6.903 1.00 85.69 106 SER A O 1
ATOM 800 N N . LEU A 1 107 ? 13.519 -2.308 -9.145 1.00 83.19 107 LEU A N 1
ATOM 801 C CA . LEU A 1 107 ? 12.257 -1.582 -9.302 1.00 83.19 107 LEU A CA 1
ATOM 802 C C . LEU A 1 107 ? 11.053 -2.432 -8.870 1.00 83.19 107 LEU A C 1
ATOM 804 O O . LEU A 1 107 ? 10.189 -1.938 -8.144 1.00 83.19 107 LEU A O 1
ATOM 808 N N . LEU A 1 108 ? 11.018 -3.715 -9.243 1.00 85.31 108 LEU A N 1
ATOM 809 C CA . LEU A 1 108 ? 10.003 -4.665 -8.773 1.00 85.31 108 LEU A CA 1
ATOM 810 C C . LEU A 1 108 ? 10.020 -4.788 -7.244 1.00 85.31 108 LEU A C 1
ATOM 812 O O . LEU A 1 108 ? 8.968 -4.743 -6.606 1.00 85.31 108 LEU A O 1
ATOM 816 N N . PHE A 1 109 ? 11.210 -4.893 -6.649 1.00 89.31 109 PHE A N 1
ATOM 817 C CA . PHE A 1 109 ? 11.375 -4.932 -5.200 1.00 89.31 109 PHE A CA 1
ATOM 818 C C . PHE A 1 109 ? 10.865 -3.649 -4.534 1.00 89.31 109 PHE A C 1
ATOM 820 O O . PHE A 1 109 ? 10.102 -3.720 -3.573 1.00 89.31 109 PHE A O 1
ATOM 827 N N . LEU A 1 110 ? 11.214 -2.476 -5.071 1.00 88.19 110 LEU A N 1
ATOM 828 C CA . LEU A 1 110 ? 10.726 -1.195 -4.564 1.00 88.19 110 LEU A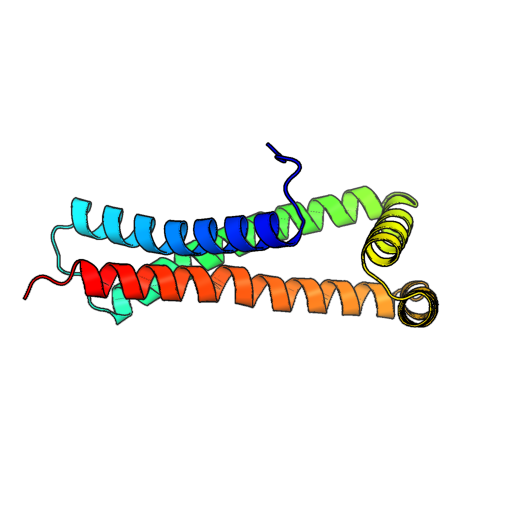 CA 1
ATOM 829 C C . LEU A 1 110 ? 9.194 -1.115 -4.633 1.00 88.19 110 LEU A C 1
ATOM 831 O O . LEU A 1 110 ? 8.556 -0.773 -3.639 1.00 88.19 110 LEU A O 1
ATOM 835 N N . MET A 1 111 ? 8.596 -1.493 -5.767 1.00 84.94 111 MET A N 1
ATOM 836 C CA . MET A 1 111 ? 7.139 -1.540 -5.935 1.00 84.94 111 MET A CA 1
ATOM 837 C C . MET A 1 111 ? 6.470 -2.459 -4.912 1.00 84.94 111 MET A C 1
ATOM 839 O O . MET A 1 111 ? 5.440 -2.093 -4.343 1.00 84.94 111 MET A O 1
ATOM 843 N N . LEU A 1 112 ? 7.056 -3.628 -4.648 1.00 88.56 112 LEU A N 1
ATOM 844 C CA . LEU A 1 112 ? 6.565 -4.583 -3.657 1.00 88.56 112 LEU A CA 1
ATOM 845 C C . LEU A 1 112 ? 6.617 -4.016 -2.241 1.00 88.56 112 LEU A C 1
ATOM 847 O O . LEU A 1 112 ? 5.623 -4.090 -1.520 1.00 88.56 112 LEU A O 1
ATOM 851 N N . VAL A 1 113 ? 7.740 -3.409 -1.859 1.00 90.12 113 VAL A N 1
ATOM 852 C CA . VAL A 1 113 ? 7.920 -2.795 -0.539 1.00 90.12 113 VAL A CA 1
ATOM 853 C C . VAL A 1 113 ? 6.928 -1.650 -0.342 1.00 90.12 113 VAL A C 1
ATOM 855 O O . VAL A 1 113 ? 6.214 -1.615 0.660 1.00 90.12 113 VAL A O 1
ATOM 858 N N . THR A 1 114 ? 6.814 -0.739 -1.309 1.00 86.44 114 THR A N 1
ATOM 859 C CA . THR A 1 114 ? 5.851 0.368 -1.237 1.00 86.44 114 THR A CA 1
ATOM 860 C C . THR A 1 114 ? 4.412 -0.145 -1.166 1.00 86.44 114 THR A C 1
ATOM 862 O O . THR A 1 114 ? 3.629 0.341 -0.347 1.00 86.44 114 THR A O 1
ATOM 865 N N . SER A 1 115 ? 4.067 -1.156 -1.968 1.00 84.25 115 SER A N 1
ATOM 866 C CA . SER A 1 115 ? 2.731 -1.761 -1.964 1.00 84.25 115 SER A CA 1
ATOM 867 C C . SER A 1 115 ? 2.422 -2.451 -0.642 1.00 84.25 115 SER A C 1
ATOM 869 O O . SER A 1 115 ? 1.313 -2.308 -0.139 1.00 84.25 115 SER A O 1
ATOM 871 N N . PHE A 1 116 ? 3.391 -3.141 -0.036 1.00 87.31 116 PHE A N 1
ATOM 872 C CA . PHE A 1 116 ? 3.235 -3.752 1.282 1.00 87.31 116 PHE A CA 1
ATOM 873 C C . PHE A 1 116 ? 2.845 -2.709 2.325 1.00 87.31 116 PHE A C 1
ATOM 875 O O . PHE A 1 116 ? 1.841 -2.876 3.017 1.00 87.31 116 PHE A O 1
ATOM 882 N N . PHE A 1 117 ? 3.581 -1.600 2.408 1.00 87.69 117 PHE A N 1
ATOM 883 C CA . PHE A 1 117 ? 3.279 -0.550 3.379 1.00 87.69 117 PHE A CA 1
ATOM 884 C C . PHE A 1 117 ? 1.927 0.112 3.112 1.00 87.69 117 PHE A C 1
ATOM 886 O O . PHE A 1 117 ? 1.137 0.269 4.039 1.00 87.69 117 PHE A O 1
ATOM 893 N N . MET A 1 118 ? 1.615 0.435 1.856 1.00 80.56 118 MET A N 1
ATOM 894 C CA . MET A 1 118 ? 0.321 1.011 1.478 1.00 80.56 118 MET A CA 1
ATOM 895 C C . MET A 1 118 ? -0.850 0.078 1.810 1.00 80.56 118 MET A C 1
ATOM 897 O O . MET A 1 118 ? -1.838 0.512 2.398 1.00 80.56 118 MET A O 1
ATOM 901 N N . LEU A 1 119 ? -0.739 -1.208 1.477 1.00 80.31 119 LEU A N 1
ATOM 902 C CA . LEU A 1 119 ? -1.814 -2.183 1.659 1.00 80.31 119 LEU A CA 1
ATOM 903 C C . LEU A 1 119 ? -1.961 -2.659 3.105 1.00 80.31 119 LEU A C 1
ATOM 905 O O . LEU A 1 119 ? -3.027 -3.146 3.454 1.00 80.31 119 LEU A O 1
ATOM 909 N N . THR A 1 120 ? -0.943 -2.518 3.956 1.00 81.56 120 THR A N 1
ATOM 910 C CA . THR A 1 120 ? -1.007 -2.968 5.358 1.00 81.56 120 THR A CA 1
ATOM 911 C C . THR A 1 120 ? -1.244 -1.830 6.345 1.00 81.56 120 THR A C 1
ATOM 913 O O . THR A 1 120 ? -2.047 -1.989 7.264 1.00 81.56 120 THR A O 1
ATOM 916 N N . LEU A 1 121 ? -0.605 -0.669 6.159 1.00 83.75 121 LEU A N 1
ATOM 917 C CA . LEU A 1 121 ? -0.733 0.457 7.087 1.00 83.75 121 LEU A CA 1
ATOM 918 C C . LEU A 1 121 ? -2.095 1.139 6.965 1.00 83.75 121 LEU A C 1
ATOM 920 O O . LEU A 1 121 ? -2.717 1.409 7.988 1.00 83.75 121 LEU A O 1
ATOM 924 N N . LEU A 1 122 ? -2.596 1.386 5.750 1.00 80.88 122 LEU A N 1
ATOM 925 C CA . LEU A 1 122 ? -3.886 2.066 5.570 1.00 80.88 122 LEU A CA 1
ATOM 926 C C . LEU A 1 122 ? -5.048 1.273 6.197 1.00 80.88 122 LEU A C 1
ATOM 928 O O . LEU A 1 122 ? -5.802 1.859 6.978 1.00 80.88 122 LEU A O 1
ATOM 932 N N . PRO A 1 123 ? -5.188 -0.046 5.953 1.00 79.31 123 PRO A N 1
ATOM 933 C CA . PRO A 1 123 ? -6.206 -0.847 6.629 1.00 79.31 123 PRO A CA 1
ATOM 934 C C . PRO A 1 123 ? -6.000 -0.954 8.137 1.00 79.31 123 PRO A C 1
ATOM 936 O O . PRO A 1 123 ? -6.986 -0.971 8.870 1.00 79.31 123 PRO A O 1
ATOM 939 N N . ALA A 1 124 ? -4.755 -0.982 8.625 1.00 80.69 124 ALA A N 1
ATOM 940 C CA . ALA A 1 124 ? -4.478 -0.956 10.061 1.00 80.69 124 ALA A CA 1
ATOM 941 C C . ALA A 1 124 ? -4.979 0.344 10.710 1.00 80.69 124 ALA A C 1
ATOM 943 O O . ALA A 1 124 ? -5.630 0.297 11.754 1.00 80.69 124 ALA A O 1
ATOM 944 N N . ILE A 1 125 ? -4.751 1.495 10.067 1.00 82.75 125 ILE A N 1
ATOM 945 C CA . ILE A 1 125 ? -5.269 2.791 10.527 1.00 82.75 125 ILE A CA 1
ATOM 946 C C . ILE A 1 125 ? -6.803 2.805 10.447 1.00 82.75 125 ILE A C 1
ATOM 948 O O . ILE A 1 125 ? -7.456 3.211 11.407 1.00 82.75 125 ILE A O 1
ATOM 952 N N . GLY A 1 126 ? -7.394 2.314 9.353 1.00 80.19 126 GLY A N 1
ATOM 953 C CA . GLY A 1 126 ? -8.849 2.197 9.203 1.00 80.19 126 GLY A CA 1
ATOM 954 C C . GLY A 1 126 ? -9.494 1.315 10.279 1.00 80.19 126 GLY A C 1
ATOM 955 O O . GLY A 1 126 ? -10.523 1.681 10.847 1.00 80.19 126 GLY A O 1
ATOM 956 N N . GLY A 1 127 ? -8.858 0.194 10.621 1.00 79.44 127 GLY A N 1
ATOM 957 C CA . GLY A 1 127 ? -9.296 -0.703 11.691 1.00 79.44 127 GLY A CA 1
ATOM 958 C C . GLY A 1 127 ? -9.143 -0.096 13.089 1.00 79.44 127 GLY A C 1
ATOM 959 O O . GLY A 1 127 ? -10.038 -0.234 13.923 1.00 79.44 127 GLY A O 1
ATOM 960 N N . ALA A 1 128 ? -8.056 0.635 13.346 1.00 80.56 128 ALA A N 1
ATOM 961 C CA . ALA A 1 128 ? -7.870 1.370 14.597 1.00 80.56 128 ALA A CA 1
ATOM 962 C C . ALA A 1 128 ? -8.937 2.465 14.772 1.00 80.56 128 ALA A C 1
ATOM 964 O O . ALA A 1 128 ? -9.561 2.570 15.826 1.00 80.56 128 ALA A O 1
ATOM 965 N N . LEU A 1 129 ? -9.197 3.248 13.721 1.00 80.81 129 LEU A N 1
ATOM 966 C CA . LEU A 1 129 ? -10.242 4.274 13.721 1.00 80.81 129 LEU A CA 1
ATOM 967 C C . LEU A 1 129 ? -11.632 3.669 13.954 1.00 80.81 129 LEU A C 1
ATOM 969 O O . LEU A 1 129 ? -12.397 4.208 14.749 1.00 80.81 129 LEU A O 1
ATOM 973 N N . ALA A 1 130 ? -11.946 2.533 13.326 1.00 77.50 130 ALA A N 1
ATOM 974 C CA . ALA A 1 130 ? -13.201 1.824 13.564 1.00 77.50 130 ALA A CA 1
ATOM 975 C C . ALA A 1 130 ? -13.361 1.369 15.013 1.00 77.50 130 ALA A C 1
ATOM 977 O O . ALA A 1 130 ? -14.437 1.540 15.579 1.00 77.50 130 ALA A O 1
ATOM 978 N N . ALA A 1 131 ? -12.306 0.819 15.623 1.00 78.69 131 ALA A N 1
ATOM 979 C CA . ALA A 1 131 ? -12.336 0.430 17.029 1.00 78.69 131 ALA A CA 1
ATOM 980 C C . ALA A 1 131 ? -12.629 1.634 17.928 1.00 78.69 131 ALA A C 1
ATOM 982 O O . ALA A 1 131 ? -13.544 1.552 18.735 1.00 78.69 131 ALA A O 1
ATOM 983 N N . LYS A 1 132 ? -11.960 2.774 17.705 1.00 80.06 132 LYS A N 1
ATOM 984 C CA . LYS A 1 132 ? -12.187 4.006 18.477 1.00 80.06 132 LYS A CA 1
ATOM 985 C C . LYS A 1 132 ? -13.607 4.564 18.333 1.00 80.06 132 LYS A C 1
ATOM 987 O O . LYS A 1 132 ? -14.172 5.050 19.299 1.00 80.06 132 LYS A O 1
ATOM 992 N N . VAL A 1 133 ? -14.179 4.530 17.128 1.00 80.56 133 VAL A N 1
ATOM 993 C CA . VAL A 1 133 ? -15.549 5.024 16.875 1.00 80.56 133 VAL A CA 1
ATOM 994 C C . VAL A 1 133 ? -16.611 4.092 17.471 1.00 80.56 133 VAL A C 1
ATOM 996 O O . VAL A 1 133 ? -17.711 4.534 17.794 1.00 80.56 133 VAL A O 1
ATOM 999 N N . LEU A 1 134 ? -16.306 2.798 17.583 1.00 74.12 134 LEU A N 1
ATOM 1000 C CA . LEU A 1 134 ? -17.220 1.777 18.102 1.00 74.12 134 LEU A CA 1
ATOM 1001 C C . LEU A 1 134 ? -17.023 1.481 19.592 1.00 74.12 134 LEU A C 1
ATOM 1003 O O . LEU A 1 134 ? -17.843 0.762 20.167 1.00 74.12 134 LEU A O 1
ATOM 1007 N N . GLU A 1 135 ? -15.956 1.996 20.199 1.00 70.19 135 GLU A N 1
ATOM 1008 C CA . GLU A 1 135 ? -15.762 2.031 21.644 1.00 70.19 135 GLU A CA 1
ATOM 1009 C C . GLU A 1 135 ? -16.887 2.904 22.215 1.00 70.19 135 GLU A C 1
ATOM 1011 O O . GLU A 1 135 ? -16.884 4.126 22.093 1.00 70.19 135 GLU A O 1
ATOM 1016 N N . LYS A 1 136 ? -17.939 2.255 22.719 1.00 58.16 136 LYS A N 1
ATOM 1017 C CA . LYS A 1 136 ? -18.939 2.926 23.544 1.00 58.16 136 LYS A CA 1
ATOM 1018 C C . LYS A 1 136 ? -18.343 3.060 24.937 1.00 58.16 136 LYS A C 1
ATOM 1020 O O . LYS A 1 136 ? -17.919 2.038 25.476 1.00 58.16 136 LYS A O 1
ATOM 1025 N N . ASP A 1 137 ? -18.323 4.297 25.433 1.00 47.56 137 ASP A N 1
ATOM 1026 C CA . ASP A 1 137 ? -18.004 4.657 26.822 1.00 47.56 137 ASP A CA 1
ATOM 1027 C C . ASP A 1 137 ? -18.631 3.686 27.838 1.00 47.56 137 ASP A C 1
ATOM 1029 O O . ASP A 1 137 ? -19.841 3.367 27.692 1.00 47.56 137 ASP A O 1
#

Secondary structure (DSSP, 8-state):
------HHHHHHHHHHHHHHHHHHHHHHHHHHH-S---HHHHHHHHHHHHHHHHHHHHHHHHHHHHHHHTTTHHHHHHHHHHHTT--HHHHHHHHHHHTSHHHHHHHHHHHHHHHHHHHHHHHHHHHHHHHHHH---

Radius of gyration: 19.01 Å; chains: 1; bounding box: 41×30×51 Å

pLDDT: mean 75.32, std 9.58, range [43.41, 92.19]

Foldseek 3Di:
DPDPDDPVVVVVVVLVVLLVQLLVQLVVVCVVPVDQQALVNLLVSLLVSLVVVLVVVVVVVVVVCVVCVVDVNNLVVVLVVCVVPHDPVVSVVLNVLCVDPVSVVVVVVVVSVVSSCSSRVSSSVSSSVNSVVRPDD